Protein AF-A0A2P5CEQ4-F1 (afdb_monomer_lite)

Secondary structure (DSSP, 8-state):
------S-EEEEES-HHHHHHHHTT--SSGGGTGGGGSS-EEEEE--GGG-HHHHHHHHHHHHTT--S---GGGS-GGGGSSS-TTSTT--

pLDDT: mean 80.21, std 16.13, range [35.12, 95.12]

Organism: Parasponia andersonii (NCBI:txid3476)

Sequence (91 aa):
SLEAKSQFCILEGDSRAVISSISTGVKYWEIANSTDQFESLDCNFISRGFNYAAYNLAQWALVCNMEGVYPCEVIPNSVFCNSTPWGPNDP

Foldseek 3Di:
DPPPLAAEEEAEDQDPVVLVCLVVLNPPDVVSVVCVSYNYYHGYHDHVLVVQLVVLVVVVCVVVVPDDDDDPVVDDPVSRDSDRPPPPPDD

Structure (mmCIF, N/CA/C/O backbone):
data_AF-A0A2P5CEQ4-F1
#
_entry.id   AF-A0A2P5CEQ4-F1
#
loop_
_atom_site.group_PDB
_atom_site.id
_atom_site.type_symbol
_atom_site.label_atom_id
_atom_site.label_alt_id
_atom_site.label_comp_id
_atom_site.label_asym_id
_atom_site.label_entity_id
_atom_site.label_seq_id
_atom_site.pdbx_PDB_ins_code
_atom_site.Cartn_x
_atom_site.Cartn_y
_atom_site.Cartn_z
_atom_site.occupancy
_atom_site.B_iso_or_equiv
_atom_site.auth_seq_id
_atom_site.auth_comp_id
_atom_site.auth_asym_id
_atom_site.auth_atom_id
_atom_site.pdbx_PDB_model_num
ATOM 1 N N . SER A 1 1 ? -8.231 -26.811 13.251 1.00 41.59 1 SER A N 1
ATOM 2 C CA . SER A 1 1 ? -7.077 -25.912 13.106 1.00 41.59 1 SER A CA 1
ATOM 3 C C . SER A 1 1 ? -7.613 -24.504 13.230 1.00 41.59 1 SER A C 1
ATOM 5 O O . SER A 1 1 ? -8.375 -24.095 12.365 1.00 41.59 1 SER A O 1
ATOM 7 N N . LEU A 1 2 ? -7.402 -23.862 14.378 1.00 43.50 2 LEU A N 1
ATOM 8 C CA . LEU A 1 2 ? -7.912 -22.525 14.671 1.00 43.50 2 LEU A CA 1
ATOM 9 C C . LEU A 1 2 ? -6.875 -21.550 14.101 1.00 43.50 2 LEU A C 1
ATOM 11 O O . LEU A 1 2 ? -5.904 -21.229 14.780 1.00 43.50 2 LEU A O 1
ATOM 15 N N . GLU A 1 3 ? -6.997 -21.185 12.823 1.00 55.66 3 GLU A N 1
ATOM 16 C CA . GLU A 1 3 ? -6.215 -20.063 12.302 1.00 55.66 3 GLU A CA 1
ATOM 17 C C . GLU A 1 3 ? -6.636 -18.836 13.105 1.00 55.66 3 GLU A C 1
ATOM 19 O O . GLU A 1 3 ? -7.808 -18.455 13.112 1.00 55.66 3 GLU A O 1
ATOM 24 N N . ALA A 1 4 ? -5.702 -18.303 13.888 1.00 5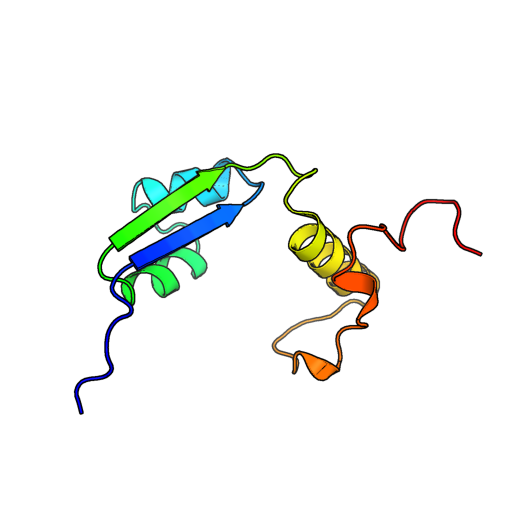3.31 4 ALA A N 1
ATOM 25 C CA . ALA A 1 4 ? -5.934 -17.134 14.709 1.00 53.31 4 ALA A CA 1
ATOM 26 C C . ALA A 1 4 ? -6.305 -15.979 13.778 1.00 53.31 4 ALA A C 1
ATOM 28 O O . ALA A 1 4 ? -5.433 -15.416 13.117 1.00 53.31 4 ALA A O 1
ATOM 29 N N . LYS A 1 5 ? -7.597 -15.636 13.710 1.00 55.88 5 LYS A N 1
ATOM 30 C CA . LYS A 1 5 ? -8.016 -14.349 13.160 1.00 55.88 5 LYS A CA 1
ATOM 31 C C . LYS A 1 5 ? -7.192 -13.285 13.871 1.00 55.88 5 LYS A C 1
ATOM 33 O O . LYS A 1 5 ? -7.157 -13.243 15.101 1.00 55.88 5 LYS A O 1
ATOM 38 N N . SER A 1 6 ? -6.465 -12.474 13.114 1.00 63.00 6 SER A N 1
ATOM 39 C CA . SER A 1 6 ? -5.755 -11.340 13.689 1.00 63.00 6 SER A CA 1
ATOM 40 C C . SER A 1 6 ? -6.789 -10.439 14.379 1.00 63.00 6 SER A C 1
ATOM 42 O O . SER A 1 6 ? -7.765 -10.018 13.760 1.00 63.00 6 SER A O 1
ATOM 44 N N . GLN A 1 7 ? -6.606 -10.191 15.678 1.00 80.31 7 GLN A N 1
ATOM 45 C CA . GLN A 1 7 ? -7.631 -9.556 16.522 1.00 80.31 7 GLN A CA 1
ATOM 46 C C . GLN A 1 7 ? -7.945 -8.109 16.114 1.00 80.31 7 GLN A C 1
ATOM 48 O O . GLN A 1 7 ? -9.033 -7.608 16.381 1.00 80.31 7 GLN A O 1
ATOM 53 N N . PHE A 1 8 ? -7.007 -7.419 15.462 1.00 85.94 8 PHE A N 1
ATOM 54 C CA . PHE A 1 8 ? -7.167 -6.017 15.095 1.00 85.94 8 PHE A CA 1
ATOM 55 C C . PHE A 1 8 ? -6.321 -5.652 13.872 1.00 85.94 8 PHE A C 1
ATOM 57 O O . PHE A 1 8 ? -5.179 -6.099 13.755 1.00 85.94 8 PHE A O 1
ATOM 64 N N . CYS A 1 9 ? -6.866 -4.823 12.982 1.00 87.19 9 CYS A N 1
ATOM 65 C CA . CYS A 1 9 ? -6.172 -4.258 11.828 1.00 87.19 9 CYS A CA 1
ATOM 66 C C . CYS A 1 9 ? -6.346 -2.738 11.799 1.00 87.19 9 CYS A C 1
ATOM 68 O O . CYS A 1 9 ? -7.458 -2.237 11.953 1.00 87.19 9 CYS A O 1
ATOM 70 N N . ILE A 1 10 ? -5.251 -2.016 11.559 1.00 91.31 10 ILE A N 1
ATOM 71 C CA . ILE A 1 10 ? -5.281 -0.597 11.200 1.00 91.31 10 ILE A CA 1
ATOM 72 C C . ILE A 1 10 ? -4.982 -0.517 9.707 1.00 91.31 10 ILE A C 1
ATOM 74 O O . ILE A 1 10 ? -3.912 -0.934 9.263 1.00 91.31 10 ILE A O 1
ATOM 78 N N . LEU A 1 11 ? -5.929 0.010 8.940 1.00 90.88 11 LEU A N 1
ATOM 79 C CA . LEU A 1 11 ? -5.787 0.275 7.520 1.00 90.88 11 LEU A CA 1
ATOM 80 C C . LEU A 1 11 ? -5.595 1.773 7.304 1.00 90.88 11 LEU A C 1
ATOM 82 O O . LEU A 1 11 ? -6.498 2.567 7.564 1.00 90.88 11 LEU A O 1
ATOM 86 N N . GLU A 1 12 ? -4.439 2.153 6.773 1.00 94.12 12 GLU A N 1
ATOM 87 C CA . GLU A 1 12 ? -4.133 3.534 6.408 1.00 94.12 12 GLU A CA 1
ATOM 88 C C . GLU A 1 12 ? -4.072 3.683 4.886 1.00 94.12 12 GLU A C 1
ATOM 90 O O . GLU A 1 12 ? -3.540 2.824 4.182 1.00 94.12 12 GLU A O 1
ATOM 95 N N . GLY A 1 13 ? -4.612 4.779 4.354 1.00 94.00 13 GLY A N 1
ATOM 96 C CA . GLY A 1 13 ? -4.539 5.056 2.921 1.00 94.00 13 GLY A CA 1
ATOM 97 C C . GLY A 1 13 ? -4.874 6.495 2.552 1.00 94.00 13 GLY A C 1
ATOM 98 O O . GLY A 1 13 ? -5.552 7.208 3.288 1.00 94.00 13 GLY A O 1
ATOM 99 N N . ASP A 1 14 ? -4.422 6.926 1.374 1.00 94.75 14 ASP A N 1
ATOM 100 C CA . ASP A 1 14 ? -4.608 8.292 0.861 1.00 94.75 14 ASP A CA 1
ATOM 101 C C . ASP A 1 14 ? -5.789 8.433 -0.116 1.00 94.75 14 ASP A C 1
ATOM 103 O O . ASP A 1 14 ? -6.001 9.495 -0.705 1.00 94.75 14 ASP A O 1
ATOM 107 N N . SER A 1 15 ? -6.614 7.391 -0.260 1.00 92.56 15 SER A N 1
ATOM 108 C CA . SER A 1 15 ? -7.860 7.435 -1.032 1.00 92.56 15 SER A CA 1
ATOM 109 C C . SER A 1 15 ? -9.071 7.555 -0.113 1.00 92.56 15 SER A C 1
ATOM 111 O O . SER A 1 15 ? -9.512 6.580 0.495 1.00 92.56 15 SER A O 1
ATOM 113 N N . ARG A 1 16 ? -9.668 8.753 -0.055 1.00 91.81 16 ARG A N 1
ATOM 114 C CA . ARG A 1 16 ? -10.901 8.988 0.722 1.00 91.81 16 ARG A CA 1
ATOM 115 C C . ARG A 1 16 ? -12.042 8.067 0.296 1.00 91.81 16 ARG A C 1
ATOM 117 O O . ARG A 1 16 ? -12.787 7.603 1.150 1.00 91.81 16 ARG A O 1
ATOM 124 N N . ALA A 1 17 ? -12.167 7.802 -1.004 1.00 89.94 17 ALA A N 1
ATOM 125 C CA . ALA A 1 17 ? -13.221 6.946 -1.537 1.00 89.94 17 ALA A CA 1
ATOM 126 C C . ALA A 1 17 ? -13.064 5.492 -1.064 1.00 89.94 17 ALA A C 1
ATOM 128 O O . ALA A 1 17 ? -14.031 4.896 -0.598 1.00 89.94 17 ALA A O 1
ATOM 129 N N . VAL A 1 18 ? -11.844 4.944 -1.127 1.00 89.19 18 VAL A N 1
ATOM 130 C CA . VAL A 1 18 ? -11.566 3.562 -0.700 1.00 89.19 18 VAL A CA 1
ATOM 131 C C . VAL A 1 18 ? -11.699 3.428 0.815 1.00 89.19 18 VAL A C 1
ATOM 133 O O . VAL A 1 18 ? -12.432 2.561 1.280 1.00 89.19 18 VAL A O 1
ATOM 136 N N . ILE A 1 19 ? -11.075 4.325 1.586 1.00 91.44 19 ILE A N 1
ATOM 137 C CA . ILE A 1 19 ? -11.156 4.308 3.053 1.00 91.44 19 ILE A CA 1
ATOM 138 C C . ILE A 1 19 ? -12.610 4.435 3.529 1.00 91.44 19 ILE A C 1
ATOM 140 O O . ILE A 1 19 ? -13.040 3.659 4.375 1.00 91.44 19 ILE A O 1
ATOM 144 N N . SER A 1 20 ? -13.396 5.351 2.947 1.00 88.81 20 SER A N 1
ATOM 145 C CA . SER A 1 20 ? -14.815 5.508 3.293 1.00 88.81 20 SER A CA 1
ATOM 146 C C . SER A 1 20 ? -15.664 4.301 2.892 1.00 88.81 20 SER A C 1
ATOM 148 O O . SER A 1 20 ? -16.630 3.979 3.578 1.00 88.81 20 SER A O 1
ATOM 150 N N . SER A 1 21 ? -15.350 3.649 1.773 1.00 87.50 21 SER A N 1
ATOM 151 C CA . SER A 1 21 ? -16.045 2.436 1.330 1.00 87.50 21 SER A CA 1
ATOM 152 C C . SER A 1 21 ? -15.828 1.300 2.327 1.00 87.50 21 SER A C 1
ATOM 154 O O . SER A 1 21 ? -16.791 0.690 2.781 1.00 87.50 21 SER A O 1
ATOM 156 N N . ILE A 1 22 ? -14.574 1.061 2.713 1.00 87.38 22 ILE A N 1
ATOM 157 C CA . ILE A 1 22 ? -14.213 -0.016 3.638 1.00 87.38 22 ILE A CA 1
ATOM 158 C C . ILE A 1 22 ? -14.788 0.260 5.034 1.00 87.38 22 ILE A C 1
ATOM 160 O O . ILE A 1 22 ? -15.420 -0.621 5.613 1.00 87.38 22 ILE A O 1
ATOM 164 N N . SER A 1 23 ? -14.659 1.489 5.549 1.00 85.56 23 SER A N 1
ATOM 165 C CA . SER A 1 23 ? -15.130 1.840 6.898 1.00 85.56 23 SER A CA 1
ATOM 166 C C . SER A 1 23 ? -16.649 1.761 7.064 1.00 85.56 23 SER A C 1
ATOM 168 O O . SER A 1 23 ? -17.142 1.439 8.142 1.00 85.56 23 SER A O 1
ATOM 170 N N . THR A 1 24 ? -17.408 2.026 5.999 1.00 83.19 24 THR A N 1
ATOM 171 C CA . THR A 1 24 ? -18.876 1.920 6.006 1.00 83.19 24 THR A CA 1
ATOM 172 C C . THR A 1 24 ? -19.374 0.490 5.788 1.00 83.19 24 THR A C 1
ATOM 174 O O . THR A 1 24 ? -20.581 0.256 5.794 1.00 83.19 24 THR A O 1
ATOM 177 N N . GLY A 1 25 ? -18.466 -0.473 5.584 1.00 73.31 25 GLY A N 1
ATOM 178 C CA . GLY A 1 25 ? -18.802 -1.858 5.254 1.00 73.31 25 GLY A CA 1
ATOM 179 C C . GLY A 1 25 ? -19.366 -2.031 3.841 1.00 73.31 25 GLY A C 1
ATOM 180 O O . GLY A 1 25 ? -19.845 -3.113 3.497 1.00 73.31 25 GLY A O 1
ATOM 181 N N . VAL A 1 26 ? -19.320 -0.988 3.005 1.00 70.62 26 VAL A N 1
ATOM 182 C CA . VAL A 1 26 ? -19.796 -1.050 1.625 1.00 70.62 26 VAL A CA 1
ATOM 183 C C . VAL A 1 26 ? -18.672 -1.590 0.750 1.00 70.62 26 VAL A C 1
ATOM 185 O O . VAL A 1 26 ? -17.672 -0.921 0.498 1.00 70.62 26 VAL A O 1
ATOM 188 N N . LYS A 1 27 ? -18.827 -2.824 0.274 1.00 67.38 27 LYS A N 1
ATOM 189 C CA . LYS A 1 27 ? -17.781 -3.550 -0.455 1.00 67.38 27 LYS A CA 1
ATOM 190 C C . LYS A 1 27 ? -17.866 -3.301 -1.958 1.00 67.38 27 LYS A C 1
ATOM 192 O O . LYS A 1 27 ? -18.305 -4.160 -2.713 1.00 67.38 27 LYS A O 1
ATOM 197 N N . TYR A 1 28 ? -17.453 -2.113 -2.399 1.00 70.12 28 TYR A N 1
ATOM 198 C CA . TYR A 1 28 ? -17.352 -1.820 -3.837 1.00 70.12 28 TYR A CA 1
ATOM 199 C C . TYR A 1 28 ? -16.152 -2.514 -4.507 1.00 70.12 28 TYR A C 1
ATOM 201 O O . TYR A 1 28 ? -16.122 -2.632 -5.727 1.00 70.12 28 TYR A O 1
ATOM 209 N N . TRP A 1 29 ? -15.167 -2.961 -3.721 1.00 67.81 29 TRP A N 1
ATOM 210 C CA . TRP A 1 29 ? -13.885 -3.487 -4.197 1.00 67.81 29 TRP A CA 1
ATOM 211 C C . TRP A 1 29 ? -13.566 -4.808 -3.499 1.00 67.81 29 TRP A C 1
ATOM 213 O O . TRP A 1 29 ? -13.870 -4.964 -2.316 1.00 67.81 29 TRP A O 1
ATOM 223 N N . GLU A 1 30 ? -12.875 -5.721 -4.185 1.00 68.00 30 GLU A N 1
ATOM 224 C CA . GLU A 1 30 ? -12.436 -7.001 -3.604 1.00 68.00 30 GLU A CA 1
ATOM 225 C C . GLU A 1 30 ? -11.512 -6.819 -2.387 1.00 68.00 30 GLU A C 1
ATOM 227 O O . GLU A 1 30 ? -11.512 -7.652 -1.485 1.00 68.00 30 GLU A O 1
ATOM 232 N N . ILE A 1 31 ? -10.808 -5.682 -2.293 1.00 63.66 31 ILE A N 1
ATOM 233 C CA . ILE A 1 31 ? -10.005 -5.286 -1.121 1.00 63.66 31 ILE A CA 1
ATOM 234 C C . ILE A 1 31 ? -10.838 -5.299 0.173 1.00 63.66 31 ILE A C 1
ATOM 236 O O . ILE A 1 31 ? -10.325 -5.668 1.228 1.00 63.66 31 ILE A O 1
ATOM 240 N N . ALA A 1 32 ? -12.127 -4.954 0.102 1.00 6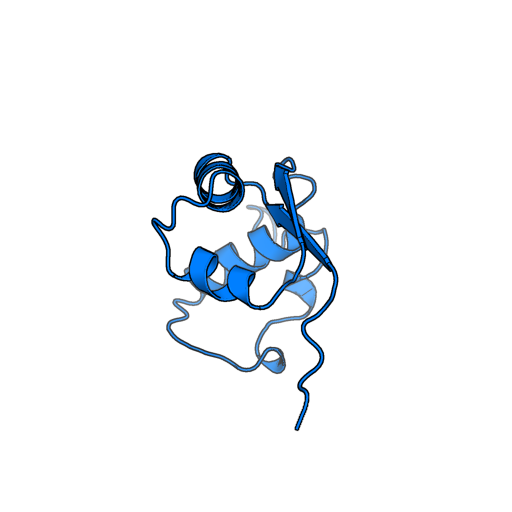2.56 32 ALA A N 1
ATOM 241 C CA . ALA A 1 32 ? -13.020 -4.943 1.259 1.00 62.56 32 ALA A CA 1
ATOM 242 C C . ALA A 1 32 ? -13.462 -6.352 1.708 1.00 62.56 32 ALA A C 1
ATOM 244 O O . ALA A 1 32 ? -14.041 -6.499 2.781 1.00 62.56 32 ALA A O 1
ATOM 245 N N . ASN A 1 33 ? -13.204 -7.395 0.910 1.00 66.38 33 ASN A N 1
ATOM 246 C CA . ASN A 1 33 ? -13.422 -8.787 1.322 1.00 66.38 33 ASN A CA 1
ATOM 247 C C . ASN A 1 33 ? -12.244 -9.303 2.161 1.00 66.38 33 ASN A C 1
ATOM 249 O O . ASN A 1 33 ? -12.438 -10.073 3.098 1.00 66.38 33 ASN A O 1
ATOM 253 N N . SER A 1 34 ? -11.023 -8.831 1.887 1.00 70.06 34 SER A N 1
ATOM 254 C CA . SER A 1 34 ? -9.821 -9.213 2.642 1.00 70.06 34 SER A CA 1
ATOM 255 C C . SER A 1 34 ? -9.810 -8.678 4.075 1.00 70.06 34 SER A C 1
ATOM 257 O O . SER A 1 34 ? -9.046 -9.164 4.902 1.00 70.06 34 SER A O 1
ATOM 259 N N . THR A 1 35 ? -10.649 -7.692 4.401 1.00 75.19 35 THR A N 1
ATOM 260 C CA . THR A 1 35 ? -10.752 -7.154 5.763 1.00 75.19 35 THR A CA 1
ATOM 261 C C . THR A 1 35 ? -11.608 -8.012 6.699 1.00 75.19 35 THR A C 1
ATOM 263 O O . THR A 1 35 ? -11.493 -7.873 7.912 1.00 75.19 35 THR A O 1
ATOM 266 N N . ASP A 1 36 ? -12.414 -8.944 6.175 1.00 78.88 36 ASP A N 1
ATOM 267 C CA . ASP A 1 36 ? -13.288 -9.816 6.986 1.00 78.88 36 ASP A CA 1
ATOM 268 C C . ASP A 1 36 ? -12.520 -10.849 7.830 1.00 78.88 36 ASP A C 1
ATOM 270 O O . ASP A 1 36 ? -13.085 -11.508 8.711 1.00 78.88 36 ASP A O 1
ATOM 274 N N . GLN A 1 37 ? -11.226 -11.021 7.550 1.00 81.50 37 GLN A N 1
ATOM 275 C CA . GLN A 1 37 ? -10.349 -11.904 8.315 1.00 81.50 37 GLN A CA 1
ATOM 276 C C . GLN A 1 37 ? -9.969 -11.330 9.690 1.00 81.50 37 GLN A C 1
ATOM 278 O O . GLN A 1 37 ? -9.473 -12.072 10.538 1.00 81.50 37 GLN A O 1
ATOM 283 N N . PHE A 1 38 ? -10.217 -10.036 9.920 1.00 83.81 38 PHE A N 1
ATOM 284 C CA . PHE A 1 38 ? -9.912 -9.341 11.169 1.00 83.81 38 PHE A CA 1
ATOM 285 C C . PHE A 1 38 ? -11.155 -9.223 12.057 1.00 83.81 38 PHE A C 1
ATOM 287 O O . PHE A 1 38 ? -12.263 -9.016 11.566 1.00 83.81 38 PHE A O 1
ATOM 294 N N . GLU A 1 39 ? -10.988 -9.347 13.377 1.00 84.62 39 GLU A N 1
ATOM 295 C CA . GLU A 1 39 ? -12.108 -9.188 14.325 1.00 84.62 39 GLU A CA 1
ATOM 296 C C . GLU A 1 39 ? -12.536 -7.724 14.487 1.00 84.62 39 GLU A C 1
ATOM 298 O O . GLU A 1 39 ? -13.701 -7.437 14.763 1.00 84.62 39 GLU A O 1
ATOM 303 N N . SER A 1 40 ? -11.598 -6.798 14.302 1.00 85.81 40 SER A N 1
ATOM 304 C CA . SER A 1 40 ? -11.833 -5.362 14.348 1.00 85.81 40 SER A CA 1
ATOM 305 C C . SER A 1 40 ? -10.910 -4.645 13.362 1.00 85.81 40 SER A C 1
ATOM 307 O O . SER A 1 40 ? -9.775 -5.070 13.127 1.00 85.81 40 SER A O 1
ATOM 309 N N . LEU A 1 41 ? -11.425 -3.573 12.765 1.00 87.94 41 LEU A N 1
ATOM 310 C CA . LEU A 1 41 ? -10.781 -2.809 11.706 1.00 87.94 41 LEU A CA 1
ATOM 311 C C . LEU A 1 41 ? -10.935 -1.315 11.991 1.00 87.94 41 LEU A C 1
ATOM 313 O O . LEU A 1 41 ? -12.057 -0.824 12.111 1.00 87.94 41 LEU A O 1
ATOM 317 N N . ASP A 1 42 ? -9.818 -0.599 12.031 1.00 91.56 42 ASP A N 1
ATOM 318 C CA . ASP A 1 42 ? -9.782 0.860 12.025 1.00 91.56 42 ASP A CA 1
ATOM 319 C C . ASP A 1 42 ? -9.284 1.361 10.665 1.00 91.56 42 ASP A C 1
ATOM 321 O O . ASP A 1 42 ? -8.324 0.829 10.112 1.00 91.56 42 ASP A O 1
ATOM 325 N N . CYS A 1 43 ? -9.963 2.351 10.095 1.00 91.50 43 CYS A N 1
ATOM 326 C CA . CYS A 1 43 ? -9.744 2.819 8.728 1.00 91.50 43 CYS A CA 1
ATOM 327 C C . CYS A 1 43 ? -9.424 4.310 8.735 1.00 91.50 43 CYS A C 1
ATOM 329 O O . CYS A 1 43 ? -10.312 5.146 8.909 1.00 91.50 43 CYS A O 1
ATOM 331 N N . ASN A 1 44 ? -8.165 4.643 8.468 1.00 94.50 44 ASN A N 1
ATOM 332 C CA . ASN A 1 44 ? -7.644 5.991 8.598 1.00 94.50 44 ASN A CA 1
ATOM 333 C C . ASN A 1 44 ? -7.248 6.568 7.241 1.00 94.50 44 ASN A C 1
ATOM 335 O O . ASN A 1 44 ? -6.423 6.026 6.503 1.00 94.50 44 ASN A O 1
ATOM 339 N N . PHE A 1 45 ? -7.827 7.723 6.919 1.00 95.06 45 PHE A N 1
ATOM 340 C CA . PHE A 1 45 ? -7.325 8.526 5.817 1.00 95.06 45 PHE A CA 1
ATOM 341 C C . PHE A 1 45 ? -6.044 9.235 6.258 1.00 95.06 45 PHE A C 1
ATOM 343 O O . PHE A 1 45 ? -6.068 10.019 7.208 1.00 95.06 45 PHE A O 1
ATOM 350 N N . ILE A 1 46 ? -4.964 9.034 5.509 1.00 95.12 46 ILE A N 1
ATOM 351 C CA . ILE A 1 46 ? -3.705 9.760 5.680 1.00 95.12 46 ILE A CA 1
ATOM 352 C C . ILE A 1 46 ? -3.417 10.611 4.441 1.00 95.12 46 ILE A C 1
ATOM 354 O O . ILE A 1 46 ? -3.821 10.287 3.327 1.00 95.12 46 ILE A O 1
ATOM 358 N N . SER A 1 47 ? -2.728 11.741 4.614 1.00 91.62 47 SER A N 1
ATOM 359 C CA . SER A 1 47 ? -2.264 12.519 3.458 1.00 91.62 47 SER A CA 1
ATOM 360 C C . SER A 1 47 ? -1.254 11.700 2.650 1.00 91.62 47 SER A C 1
ATOM 362 O O . SER A 1 47 ? -0.461 10.954 3.220 1.00 91.62 47 SER A O 1
ATOM 364 N N . ARG A 1 48 ? -1.222 11.892 1.325 1.00 86.81 48 ARG A N 1
ATOM 365 C CA . ARG A 1 48 ? -0.259 11.237 0.423 1.00 86.81 48 ARG A CA 1
ATOM 366 C C . ARG A 1 48 ? 1.194 11.408 0.873 1.00 86.81 48 ARG A C 1
ATOM 368 O O . ARG A 1 48 ? 1.987 10.488 0.719 1.00 86.81 48 ARG A O 1
ATOM 375 N N . GLY A 1 49 ? 1.517 12.544 1.495 1.00 87.19 49 GLY A N 1
ATOM 376 C CA . GLY A 1 49 ? 2.835 12.811 2.080 1.00 87.19 49 GLY A CA 1
ATOM 377 C C . GLY A 1 49 ? 3.187 11.967 3.314 1.00 87.19 49 GLY A C 1
ATOM 378 O O . GLY A 1 49 ? 4.239 12.180 3.898 1.00 87.19 49 GLY A O 1
ATOM 379 N N . PHE A 1 50 ? 2.321 11.045 3.734 1.00 88.94 50 PHE A N 1
ATOM 380 C CA . PHE A 1 50 ? 2.595 10.022 4.747 1.00 88.94 50 PHE A CA 1
ATOM 381 C C . PHE A 1 50 ? 2.414 8.598 4.196 1.00 88.94 50 PHE A C 1
ATOM 383 O O . PHE A 1 50 ? 2.654 7.639 4.916 1.00 88.94 50 PHE A O 1
ATOM 390 N N . ASN A 1 51 ? 2.035 8.448 2.919 1.00 91.88 51 ASN A N 1
ATOM 391 C CA . ASN A 1 51 ? 1.788 7.162 2.258 1.00 91.88 51 ASN A CA 1
ATOM 392 C C . ASN A 1 51 ? 2.820 6.872 1.144 1.00 91.88 51 ASN A C 1
ATOM 394 O O . ASN A 1 51 ? 2.480 6.314 0.099 1.00 91.88 51 ASN A O 1
ATOM 398 N N . TYR A 1 52 ? 4.076 7.309 1.323 1.00 89.44 52 TYR A N 1
ATOM 399 C CA . TYR A 1 52 ? 5.095 7.288 0.260 1.00 89.44 52 TYR A CA 1
ATOM 400 C C . TYR A 1 52 ? 5.366 5.893 -0.293 1.00 89.44 52 TYR A C 1
ATOM 402 O O . TYR A 1 52 ? 5.450 5.741 -1.506 1.00 89.44 52 TYR A O 1
ATOM 410 N N . ALA A 1 53 ? 5.466 4.878 0.567 1.00 90.31 53 ALA A N 1
ATOM 411 C CA . ALA A 1 53 ? 5.770 3.518 0.131 1.00 90.31 53 ALA A CA 1
ATOM 412 C C . ALA A 1 53 ? 4.688 2.965 -0.813 1.00 90.31 53 ALA A C 1
ATOM 414 O O . ALA A 1 53 ? 5.008 2.474 -1.893 1.00 90.31 53 ALA A O 1
ATOM 415 N N . ALA A 1 54 ? 3.407 3.106 -0.453 1.00 91.81 54 ALA A N 1
ATOM 416 C CA . ALA A 1 54 ? 2.306 2.663 -1.306 1.00 91.81 54 ALA A CA 1
ATOM 417 C C . ALA A 1 54 ? 2.215 3.492 -2.598 1.00 91.81 54 ALA A C 1
ATOM 419 O O . ALA A 1 54 ? 2.002 2.937 -3.675 1.00 91.81 54 ALA A O 1
ATOM 420 N N . TYR A 1 55 ? 2.426 4.811 -2.506 1.00 91.94 55 TYR A N 1
ATOM 421 C CA . TYR A 1 55 ? 2.443 5.698 -3.668 1.00 91.94 55 TYR A CA 1
ATOM 422 C C . TYR A 1 55 ? 3.556 5.328 -4.659 1.00 91.94 55 TYR A C 1
ATOM 424 O O . TYR A 1 55 ? 3.293 5.139 -5.846 1.00 91.94 55 TYR A O 1
ATOM 432 N N . ASN A 1 56 ? 4.790 5.187 -4.175 1.00 91.62 56 ASN A N 1
ATOM 433 C CA . ASN A 1 56 ? 5.948 4.835 -4.991 1.00 91.62 56 ASN A CA 1
ATOM 434 C C . ASN A 1 56 ? 5.786 3.451 -5.619 1.00 91.62 56 ASN A C 1
ATOM 436 O O . ASN A 1 56 ? 6.126 3.277 -6.787 1.00 91.62 56 ASN A O 1
ATOM 440 N N . LEU A 1 57 ? 5.241 2.485 -4.871 1.00 91.62 57 LEU A N 1
ATOM 441 C CA . LEU A 1 57 ? 4.977 1.142 -5.377 1.00 91.62 57 LEU A CA 1
ATOM 442 C C . LEU A 1 57 ? 3.962 1.158 -6.520 1.00 91.62 57 LEU A C 1
ATOM 444 O O . LEU A 1 57 ? 4.210 0.553 -7.560 1.00 91.62 57 LEU A O 1
ATOM 448 N N . ALA A 1 58 ? 2.859 1.894 -6.359 1.00 91.81 58 ALA A N 1
ATOM 449 C CA . ALA A 1 58 ? 1.857 2.046 -7.409 1.00 91.81 58 ALA A CA 1
ATOM 450 C C . ALA A 1 58 ? 2.436 2.722 -8.665 1.00 91.81 58 ALA A C 1
ATOM 452 O O . ALA A 1 58 ? 2.159 2.283 -9.780 1.00 91.81 58 ALA A O 1
ATOM 453 N N . GLN A 1 59 ? 3.270 3.756 -8.498 1.00 91.94 59 GLN A N 1
ATOM 454 C CA . GLN A 1 59 ? 3.940 4.428 -9.619 1.00 91.94 59 GLN A CA 1
ATOM 455 C C . GLN A 1 59 ? 4.938 3.512 -10.332 1.00 91.94 59 GLN A C 1
ATOM 457 O O . GLN A 1 59 ? 4.922 3.432 -11.556 1.00 91.94 59 GLN A O 1
ATOM 462 N N . TRP A 1 60 ? 5.774 2.790 -9.585 1.00 91.50 60 TRP A N 1
ATOM 463 C CA . TRP A 1 60 ? 6.729 1.845 -10.161 1.00 91.50 60 TRP A CA 1
ATOM 464 C C . TRP A 1 60 ? 6.020 0.738 -10.948 1.00 91.50 60 TRP A C 1
ATOM 466 O O . TRP A 1 60 ? 6.384 0.478 -12.092 1.00 91.50 60 TRP A O 1
ATOM 476 N N . ALA A 1 61 ? 4.972 0.136 -10.377 1.00 93.12 61 ALA A N 1
ATOM 477 C CA . ALA A 1 61 ? 4.201 -0.905 -11.051 1.00 93.12 61 ALA A CA 1
ATOM 478 C C . ALA A 1 61 ? 3.571 -0.392 -12.356 1.00 93.12 61 ALA A C 1
ATOM 480 O O . ALA A 1 61 ? 3.620 -1.082 -13.373 1.00 93.12 61 ALA A O 1
ATOM 481 N N . LEU A 1 62 ? 3.047 0.840 -12.345 1.00 92.94 62 LEU A N 1
ATOM 482 C CA . LEU A 1 62 ? 2.497 1.494 -13.531 1.00 92.94 62 LEU A CA 1
ATOM 483 C C . LEU A 1 62 ? 3.570 1.738 -14.605 1.00 92.94 62 LEU A C 1
ATOM 485 O O . LEU A 1 62 ? 3.361 1.393 -15.764 1.00 92.94 62 LEU A O 1
ATOM 489 N N . VAL A 1 63 ? 4.722 2.303 -14.230 1.00 93.38 63 VAL A N 1
ATOM 490 C CA . VAL A 1 63 ? 5.831 2.606 -15.155 1.00 93.38 63 VAL A CA 1
ATOM 491 C C . VAL A 1 63 ? 6.421 1.334 -15.765 1.00 93.38 63 VAL A C 1
ATOM 493 O O . VAL A 1 63 ? 6.741 1.308 -16.952 1.00 93.38 63 VAL A O 1
ATOM 496 N N . CYS A 1 64 ? 6.542 0.268 -14.977 1.00 91.81 64 CYS A N 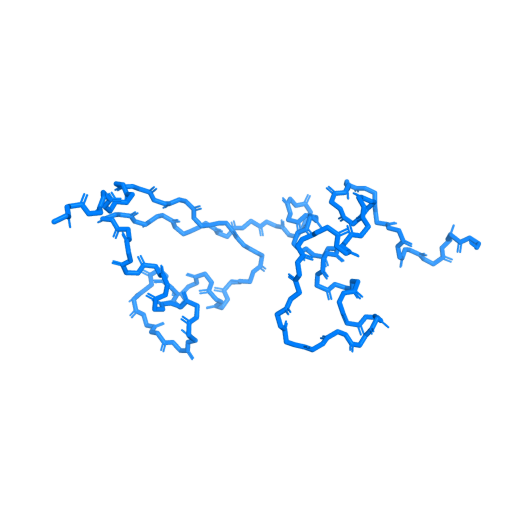1
ATOM 497 C CA . CYS A 1 64 ? 7.042 -1.022 -15.441 1.00 91.81 64 CYS A CA 1
ATOM 498 C C . CY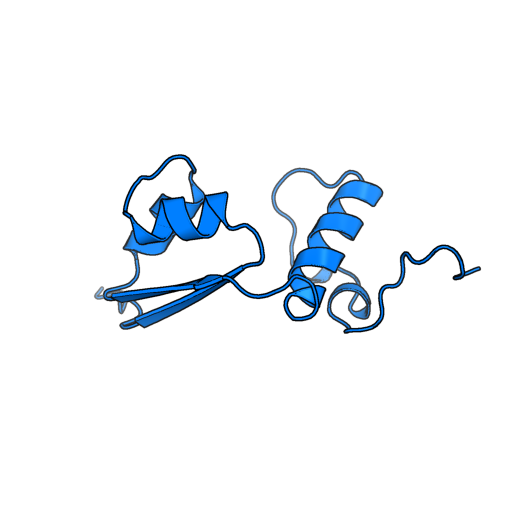S A 1 64 ? 5.978 -1.871 -16.157 1.00 91.81 64 CYS A C 1
ATOM 500 O O . CYS A 1 64 ? 6.302 -2.973 -16.593 1.00 91.81 64 CYS A O 1
ATOM 502 N N . ASN A 1 65 ? 4.738 -1.378 -16.294 1.00 93.31 65 ASN A N 1
ATOM 503 C CA . ASN A 1 65 ? 3.608 -2.105 -16.878 1.00 93.31 65 ASN A CA 1
ATOM 504 C C . ASN A 1 65 ? 3.426 -3.503 -16.251 1.00 93.31 65 ASN A C 1
ATOM 506 O O . ASN A 1 65 ? 3.298 -4.514 -16.944 1.00 93.31 65 ASN A O 1
ATOM 510 N N . MET A 1 66 ? 3.494 -3.551 -14.919 1.00 91.69 66 MET A N 1
ATOM 511 C CA . MET A 1 66 ? 3.377 -4.778 -14.137 1.00 91.69 66 MET A CA 1
ATOM 512 C C . MET A 1 66 ? 1.904 -5.167 -14.001 1.00 91.69 66 MET A C 1
ATOM 514 O O . MET A 1 66 ? 1.094 -4.375 -13.521 1.00 91.69 66 MET A O 1
ATOM 518 N N . GLU A 1 67 ? 1.567 -6.407 -14.357 1.00 91.94 67 GLU A N 1
ATOM 519 C CA . GLU A 1 67 ? 0.213 -6.953 -14.231 1.00 91.94 67 GLU A CA 1
ATOM 520 C C . GLU A 1 67 ? 0.241 -8.333 -13.564 1.00 91.94 67 GLU A C 1
ATOM 522 O O . GLU A 1 67 ? 1.023 -9.205 -13.937 1.00 91.94 67 GLU A O 1
ATOM 527 N N . GLY A 1 68 ? -0.635 -8.552 -12.582 1.00 89.62 68 GLY A N 1
ATOM 528 C CA . GLY A 1 68 ? -0.728 -9.817 -11.851 1.00 89.62 68 GLY A CA 1
ATOM 529 C C . GLY A 1 68 ? 0.033 -9.825 -10.523 1.00 89.62 68 GLY A C 1
ATOM 530 O O . GLY A 1 68 ? 0.259 -8.785 -9.905 1.00 89.62 68 GLY A O 1
ATOM 531 N N . VAL A 1 69 ? 0.364 -11.026 -10.046 1.00 90.75 69 VAL A N 1
ATOM 532 C CA . VAL A 1 69 ? 0.969 -11.247 -8.725 1.00 90.75 69 VAL A CA 1
ATOM 533 C C . VAL A 1 69 ? 2.459 -11.508 -8.886 1.00 90.75 69 VAL A C 1
ATOM 535 O O . VAL A 1 69 ? 2.854 -12.438 -9.589 1.00 90.75 69 VAL A O 1
ATOM 538 N N . TYR A 1 70 ? 3.273 -10.718 -8.190 1.00 90.62 70 TYR A N 1
ATOM 539 C CA . TYR A 1 70 ? 4.725 -10.839 -8.210 1.00 90.62 70 TYR A CA 1
ATOM 540 C C . TYR A 1 70 ? 5.288 -11.051 -6.802 1.00 90.62 70 TYR A C 1
ATOM 542 O O . TYR A 1 70 ? 4.731 -10.517 -5.840 1.00 90.62 70 TYR A O 1
ATOM 550 N N . PRO A 1 71 ? 6.399 -11.798 -6.670 1.00 91.62 71 PRO A N 1
ATOM 551 C CA . PRO A 1 71 ? 7.135 -11.889 -5.414 1.00 91.62 71 PRO A CA 1
ATOM 552 C C . PRO A 1 71 ? 7.648 -10.509 -4.982 1.00 91.62 71 PRO A C 1
ATOM 554 O O . PRO A 1 71 ? 8.088 -9.727 -5.824 1.00 91.62 71 PRO A O 1
ATOM 557 N N . CYS A 1 72 ? 7.631 -10.200 -3.684 1.00 87.44 72 CYS A N 1
ATOM 558 C CA . CYS A 1 72 ? 8.082 -8.896 -3.182 1.00 87.44 72 CYS A CA 1
ATOM 559 C C . CYS A 1 72 ? 9.552 -8.601 -3.523 1.00 87.44 72 CYS A C 1
ATOM 561 O O . CYS A 1 72 ? 9.939 -7.444 -3.644 1.00 87.44 72 CYS A O 1
ATOM 563 N N . GLU A 1 73 ? 10.364 -9.640 -3.711 1.00 93.06 73 GLU A N 1
ATOM 564 C CA . GLU A 1 73 ? 11.796 -9.560 -3.996 1.00 93.06 73 GLU A CA 1
ATOM 565 C C . GLU A 1 73 ? 12.107 -8.925 -5.359 1.00 93.06 73 GLU A C 1
ATOM 567 O O . GLU A 1 73 ? 13.238 -8.497 -5.585 1.00 93.06 73 GLU A O 1
ATOM 572 N N . VAL A 1 74 ? 11.130 -8.855 -6.273 1.00 91.38 74 VAL A N 1
ATOM 573 C CA . VAL A 1 74 ? 11.317 -8.195 -7.577 1.00 91.38 74 VAL A CA 1
ATOM 574 C C . VAL A 1 74 ? 11.189 -6.674 -7.485 1.00 91.38 74 VAL A C 1
ATOM 576 O O . VAL A 1 74 ? 11.565 -5.969 -8.420 1.00 91.38 74 VAL A O 1
ATOM 579 N N . ILE A 1 75 ? 10.642 -6.164 -6.378 1.00 90.94 75 ILE A N 1
ATOM 580 C CA . ILE A 1 75 ? 10.425 -4.737 -6.164 1.00 90.94 75 ILE A CA 1
ATOM 581 C C . ILE A 1 75 ? 11.752 -4.114 -5.707 1.00 90.94 75 ILE A C 1
ATOM 583 O O . ILE A 1 75 ? 12.302 -4.531 -4.684 1.00 90.94 75 ILE A O 1
ATOM 587 N N . PRO A 1 76 ? 12.285 -3.097 -6.409 1.00 91.38 76 PRO A N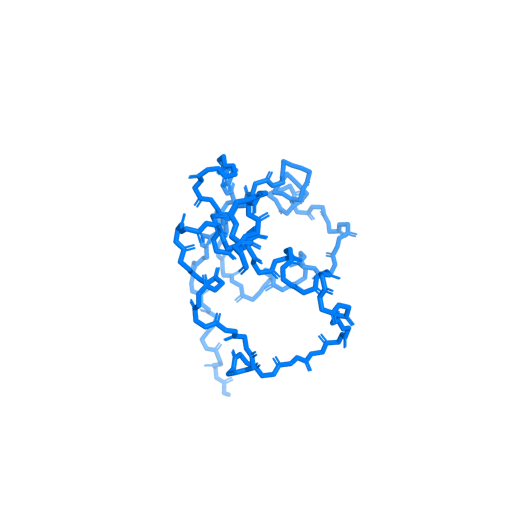 1
ATOM 588 C CA . PRO A 1 76 ? 13.509 -2.431 -5.985 1.00 91.38 76 PRO A CA 1
ATOM 589 C C . PRO A 1 76 ? 13.359 -1.814 -4.591 1.00 91.38 76 PRO A C 1
ATOM 591 O O . PRO A 1 76 ? 12.401 -1.091 -4.330 1.00 91.38 76 PRO A O 1
ATOM 594 N N . ASN A 1 77 ? 14.349 -2.010 -3.713 1.00 88.62 77 ASN A N 1
ATOM 595 C CA . ASN A 1 77 ? 14.313 -1.464 -2.347 1.00 88.62 77 ASN A CA 1
ATOM 596 C C . ASN A 1 77 ? 14.103 0.062 -2.301 1.00 88.62 77 ASN A C 1
ATOM 598 O O . ASN A 1 77 ? 13.508 0.569 -1.353 1.00 88.62 77 ASN A O 1
ATOM 602 N N . SER A 1 78 ? 14.551 0.792 -3.330 1.00 86.06 78 SER A N 1
ATOM 603 C CA . SER A 1 78 ? 14.365 2.244 -3.458 1.00 86.06 78 SER A CA 1
ATOM 604 C C . SER A 1 78 ? 12.896 2.672 -3.544 1.00 86.06 78 SER A C 1
ATOM 606 O O . SER A 1 78 ? 12.575 3.797 -3.170 1.00 86.06 78 SER A O 1
ATOM 608 N N . VAL A 1 79 ? 11.994 1.787 -3.980 1.00 87.25 79 VAL A N 1
ATOM 609 C CA . VAL A 1 79 ? 10.545 2.040 -4.036 1.00 87.25 79 VAL A CA 1
ATOM 610 C C . VAL A 1 79 ? 9.964 2.250 -2.635 1.00 87.25 79 VAL A C 1
ATOM 612 O O . VAL A 1 79 ? 9.077 3.080 -2.454 1.00 87.25 79 VAL A O 1
ATOM 615 N N . PHE A 1 80 ? 10.492 1.558 -1.624 1.00 84.31 80 PHE A N 1
ATOM 616 C CA . PHE A 1 80 ? 10.010 1.656 -0.244 1.00 84.31 80 PHE A CA 1
ATOM 617 C C . PHE A 1 80 ? 10.605 2.840 0.535 1.00 84.31 80 PHE A C 1
ATOM 619 O O . PHE A 1 80 ? 10.253 3.054 1.695 1.00 84.31 80 PHE A O 1
ATOM 626 N N . CYS A 1 81 ? 11.508 3.617 -0.069 1.00 78.50 81 CYS A N 1
ATOM 627 C CA . CYS A 1 81 ? 12.128 4.775 0.569 1.00 78.50 81 CYS A CA 1
ATOM 628 C C . CYS A 1 81 ? 11.260 6.042 0.445 1.00 78.50 81 CYS A C 1
ATOM 630 O O . CYS A 1 81 ? 10.506 6.216 -0.508 1.00 78.50 81 CYS A O 1
ATOM 632 N N . ASN A 1 82 ? 11.423 6.981 1.386 1.00 69.19 82 ASN A N 1
ATOM 633 C CA . ASN A 1 82 ? 10.718 8.278 1.387 1.00 69.19 82 ASN A CA 1
ATOM 634 C C . ASN A 1 82 ? 11.189 9.245 0.282 1.00 69.19 82 ASN A C 1
ATOM 636 O O . ASN A 1 82 ? 10.626 10.322 0.110 1.00 69.19 82 ASN A O 1
ATOM 640 N N . SER A 1 83 ? 12.245 8.888 -0.442 1.00 63.31 83 SER A N 1
ATOM 641 C CA . SER A 1 83 ? 12.740 9.597 -1.616 1.00 63.31 83 SER A CA 1
ATOM 642 C C . SER A 1 83 ? 12.004 9.077 -2.846 1.00 63.31 83 SER A C 1
ATOM 644 O O . SER A 1 83 ? 12.132 7.902 -3.173 1.00 63.31 83 SER A O 1
ATOM 646 N N . THR A 1 84 ? 11.236 9.923 -3.531 1.00 54.22 84 THR A N 1
ATOM 647 C CA . THR A 1 84 ? 10.635 9.575 -4.827 1.00 54.22 84 THR A CA 1
ATOM 648 C C . THR A 1 84 ? 11.744 9.410 -5.875 1.00 54.22 84 THR A C 1
ATOM 650 O O . THR A 1 84 ? 12.353 10.424 -6.210 1.00 54.22 84 THR A O 1
ATOM 653 N N . PRO A 1 85 ? 11.973 8.211 -6.444 1.00 54.06 85 PRO A N 1
ATOM 654 C CA . PRO A 1 85 ? 12.945 8.005 -7.527 1.00 54.06 85 PRO A CA 1
ATOM 655 C C . PRO A 1 85 ? 12.440 8.489 -8.903 1.00 54.06 85 PRO A C 1
ATOM 657 O O . PRO A 1 85 ? 13.085 8.278 -9.920 1.00 54.06 85 PRO A O 1
ATOM 660 N N . TRP A 1 86 ? 11.234 9.067 -8.954 1.00 55.06 86 TRP A N 1
ATOM 661 C CA . TRP A 1 86 ? 10.494 9.376 -10.187 1.00 55.06 86 TRP A CA 1
ATOM 662 C C . TRP A 1 86 ? 10.187 10.873 -10.332 1.00 55.06 86 TRP A C 1
ATOM 664 O O . TRP A 1 86 ? 9.270 11.267 -11.053 1.00 55.06 86 TRP A O 1
ATOM 674 N N . GLY A 1 87 ? 10.909 11.722 -9.593 1.00 46.03 87 GLY A N 1
ATOM 675 C CA . GLY A 1 87 ? 10.879 13.166 -9.810 1.00 46.03 87 GLY A CA 1
ATOM 676 C C . GLY A 1 87 ? 11.567 13.530 -11.134 1.00 46.03 87 GLY A C 1
ATOM 677 O O . GLY A 1 87 ? 12.424 12.781 -11.593 1.00 46.03 87 GLY A O 1
ATOM 678 N N . PRO A 1 88 ? 11.258 14.685 -11.751 1.00 41.16 88 PRO A N 1
ATOM 679 C CA . PRO A 1 88 ? 11.815 15.093 -13.050 1.00 41.16 88 PRO A CA 1
ATOM 680 C C . PRO A 1 88 ? 13.337 15.363 -13.063 1.00 41.16 88 PRO A C 1
ATOM 682 O O . PRO A 1 88 ? 13.831 15.938 -14.025 1.00 41.16 88 PRO A O 1
ATOM 685 N N . ASN A 1 89 ? 14.074 14.989 -12.012 1.00 38.06 89 ASN A N 1
ATOM 686 C CA . ASN A 1 89 ? 15.481 15.329 -11.800 1.00 38.06 89 ASN A CA 1
ATOM 687 C C . ASN A 1 89 ? 16.346 14.140 -11.338 1.00 38.06 89 ASN A C 1
ATOM 689 O O . ASN A 1 89 ? 17.321 14.371 -10.628 1.00 38.06 89 ASN A O 1
ATOM 693 N N . ASP A 1 90 ? 16.034 12.904 -11.730 1.00 35.12 90 ASP A N 1
ATOM 694 C CA . ASP A 1 90 ? 17.027 11.822 -11.662 1.00 35.12 90 ASP A CA 1
ATOM 695 C C . ASP A 1 90 ? 17.541 11.513 -13.089 1.00 35.12 90 ASP A C 1
ATOM 697 O O . ASP A 1 90 ? 16.713 11.311 -13.983 1.00 35.12 90 ASP A O 1
ATOM 701 N N . PRO A 1 91 ? 18.868 11.580 -13.343 1.00 40.94 91 PRO A N 1
ATOM 702 C CA . PRO A 1 91 ? 19.479 11.236 -14.631 1.00 40.94 91 PRO A CA 1
ATOM 703 C C . PRO A 1 91 ? 19.404 9.741 -14.967 1.00 40.94 91 PRO A C 1
ATOM 705 O O . PRO A 1 91 ? 19.335 8.911 -14.032 1.00 40.94 91 PRO A O 1
#

Radius of gyration: 15.76 Å; chains: 1; bounding box: 39×41×33 Å

=== Feature glossary ===
Annotated list of the representations used here:

Nearest PDB structures. The Foldseek neighbor list gives the closest experimentally determined structures in the PDB, ranked by structural alignment. TM-score near 1 means near-identical fold; near 0.3 means only rough topology match. This is how one finds what a novel AlphaFold prediction most resembles in the solved-structure universe.

Foldseek 3Di. Foldseek's 3Di representation compresses backbone geometry into a per-residue letter drawn from a learned twenty-state alphabet. It captures the tertiary interaction pattern around each residue — which residues are packed against it in space, regardless of where they are in sequence.

Radius of gyration, Cα contacts, bounding box. Radius of gyration (Rg) is the root-mean-square distance of Cα atoms from their centroid — a single number for overall size and compactness. A globular domain of N residues has Rg ≈ 2.2·N^0.38 Å; an extended or disordered chain has a much larger Rg. The Cα contact count is the number of residue pairs whose Cα atoms are within 8 Å and are more than four positions apart in sequence — a standard proxy for tertiary packing density. The bounding box is the smallest axis-aligned box enclosing all Cα atoms.

InterPro / GO / CATH / organism. The annotation block draws on four external resources. InterPro: which protein families and domains the sequence belongs to. GO: standardized terms for what the protein does, what process it participates in, and where in the cell it acts. CATH: which structural fold it has in the CATH hierarchy. Organism: the species of origin.

mmCIF coordinates. The mmCIF block holds the 3D Cartesian coordinates of each backbone atom (N, Cα, C, O) in ångströms. mmCIF is the PDB's canonical archive format — a tagged-loop text representation of the atomic model.

pLDDT. pLDDT is the predicted lDDT-Cα score: AlphaFold's confidence that the local environment of each residue (all inter-atomic distances within 15 Å) is correctly placed. It is a per-residue number between 0 and 100, with higher meaning more reliable.

Backbone torsions (φ/ψ). φ (phi) and ψ (psi) are the two rotatable backbone dihedrals per residue: φ is the C(i-1)–N–Cα–C torsion, ψ is the N–Cα–C–N(i+1) torsion, both in degrees on (−180°, 180°]. α-helical residues cluster near (−60°, −45°); β-strand residues near (−120°, +130°). A Ramachandran plot is simply a scatter of (φ, ψ) for every r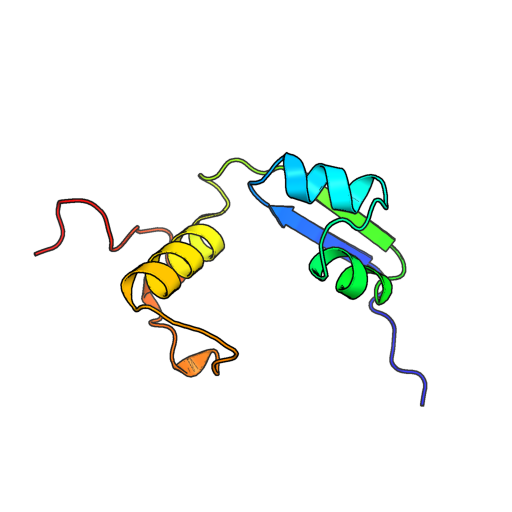esidue.

B-factor. For experimental (PDB) structures, the B-factor (temperature factor) quantifies the positional spread of each atom in the crystal — a combination of thermal vibration and static disorder — in units of Å². High B-factors mark flexible loops or poorly resolved regions; low B-factors mark the rigid, well-ordered core.

Secondary structure (3-state, P-SEA). SS3 is a coarse helix/strand/coil call (letters a/b/c) made by the P-SEA algorithm from inter-Cα distances and dihedrals. It is less detailed than DSSP but needs only Cα positions.

Predicted aligned error. Predicted aligned error is AlphaFold's pairwise confidence. Unlike pLDDT (per-residue), PAE is per-residue-pair and captures whether two parts of the structure are correctly placed relative to each other. Units are ångströms of expected positional error.

Solvent-accessible surface area. Solvent-accessible surface area (SASA) is the area in Å² traced out by the centre of a 1.4 Å probe sphere (a water molecule) rolled over the protein's van der Waals surface (Shrake–Rupley / Lee–Richards construction). Buried residues have near-zero SASA; fully exposed residues can exceed 200 Å². The total SASA scales roughly with the number of surface residues.

Secondary structure (8-state, DSSP). The SS8 string is DSSP's per-residue secondary-structure call. α-helix (H) means an i→i+4 H-bond ladder; β-strand (E) means the residue participates in a β-sheet; 3₁₀ (G) and π (I) are tighter and wider helices; T/S are turns/bends; '-' is loop.

Rendered structure images. Structure images are PyMOL renders from six orthogonal camera directions. Cartoon representation draws helices as coils and strands as arrows; sticks shows the backbone as bonds; surface shows the solvent-excluded envelope. Rainbow coloring maps sequence position to hue (blue→red, N→C); chain coloring assigns a distinct color per polypeptide.

Sequence. The amino-acid sequence is the protein's primary structure: the linear order of residues from the N-terminus to the C-terminus, written in one-letter code. Everything else here — the 3D coordinates, the secondary structure, the domain annotations — is ultimately a consequence of this string.

Contact-map, Ramachandran, and PAE plots. Three diagnostic plots accompany the record. The Cα contact map visualizes the tertiary structure as a 2D adjacency matrix (8 Å cutoff, sequence-local contacts suppressed). The Ramachandran plot shows the distribution of backbone (φ, ψ) torsions, with points in the α and β basins reflecting secondary structure content. The PAE plot shows AlphaFold's inter-residue confidence as a color matrix.